Protein AF-A0A959GZY1-F1 (afdb_monomer)

pLDDT: mean 77.81, std 10.24, range [53.88, 96.38]

Foldseek 3Di:
DVVVVVVVVVVVVVVVVVVVCVVVVVVVVPDDDPLQCPDPPPDPDPVVVVVSSVVVCVVVVVVDPPDPDDDDDPPDDPCPCVVDPD

Mean predicted aligned error: 12.92 Å

Sequence (86 aa):
MLSYFIRRILLALPTLFITSAVIFGLSKCAPHDPVLDLGDATFRDFRDQERAVYTRAKNAGLDKPAFYFALTTAAFPDTAYRIFPH

Secondary structure (DSSP, 8-state):
-HHHHHHHHHHHHHHHHHHHHHHHHHHHHS---TTT--TT---SSHHHHHHHHHHHHHHTTTTS-SSS-----TTS-TTHHHHS--

Radius of gyration: 23.19 Å; Cα contacts (8 Å, |Δi|>4): 15; chains: 1; bounding 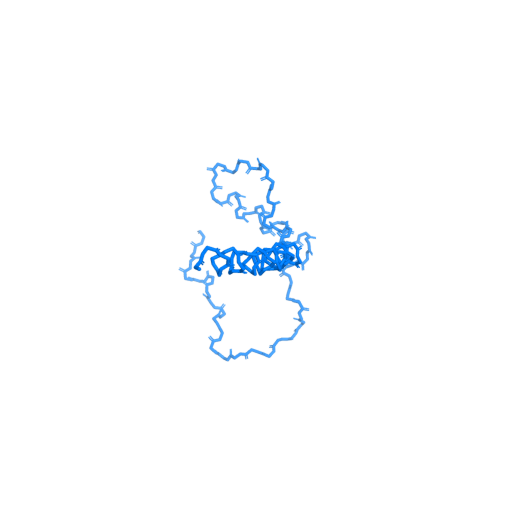box: 46×35×61 Å

Structure (mmCIF, N/CA/C/O backbone):
data_AF-A0A959GZY1-F1
#
_entry.id   AF-A0A959GZY1-F1
#
loop_
_atom_site.group_PDB
_atom_site.id
_atom_site.type_symbol
_atom_site.label_atom_id
_atom_site.label_alt_id
_atom_site.label_comp_id
_atom_site.label_asym_id
_atom_site.label_entity_id
_atom_site.label_seq_id
_atom_site.pdbx_PDB_ins_code
_atom_site.Cartn_x
_atom_site.Cartn_y
_atom_site.Cartn_z
_atom_site.occupancy
_atom_site.B_iso_or_equiv
_atom_site.auth_seq_id
_atom_site.auth_comp_id
_atom_site.auth_asym_id
_atom_site.auth_atom_id
_atom_site.pdbx_PDB_model_num
ATOM 1 N N . MET A 1 1 ? -30.427 4.132 34.579 1.00 71.44 1 MET A N 1
ATOM 2 C CA . MET A 1 1 ? -30.001 4.853 33.356 1.00 71.44 1 MET A CA 1
ATOM 3 C C . MET A 1 1 ? -28.479 4.936 33.238 1.00 71.44 1 MET A C 1
ATOM 5 O O . MET A 1 1 ? -27.945 4.466 32.245 1.00 71.44 1 MET A O 1
ATOM 9 N N . LEU A 1 2 ? -27.759 5.442 34.248 1.00 79.38 2 LEU A N 1
ATOM 10 C CA . LEU A 1 2 ? -26.294 5.614 34.197 1.00 79.38 2 LEU A CA 1
ATOM 11 C C . LEU A 1 2 ? -25.515 4.284 34.055 1.00 79.38 2 LEU A C 1
ATOM 13 O O . LEU A 1 2 ? -24.585 4.199 33.260 1.00 79.38 2 LEU A O 1
ATOM 17 N N . SER A 1 3 ? -25.972 3.203 34.703 1.00 80.19 3 SER A N 1
ATOM 18 C CA . SER A 1 3 ? -25.395 1.856 34.515 1.00 80.19 3 SER A CA 1
ATOM 19 C C . SER A 1 3 ? -25.566 1.312 33.091 1.00 80.19 3 SER A C 1
ATOM 21 O O . SER A 1 3 ? -24.711 0.580 32.600 1.00 80.19 3 SER A O 1
ATOM 23 N N . TYR A 1 4 ? -26.643 1.698 32.403 1.00 85.56 4 TYR A N 1
ATOM 24 C CA . TYR A 1 4 ? -26.897 1.307 31.018 1.00 85.56 4 TYR A CA 1
ATOM 25 C C . TYR A 1 4 ? -25.957 2.042 30.055 1.00 85.56 4 TYR A C 1
ATOM 27 O O . TYR A 1 4 ? -25.393 1.424 29.153 1.00 85.56 4 TYR A O 1
ATOM 35 N N . PHE A 1 5 ? -25.714 3.335 30.298 1.00 86.19 5 PHE A N 1
ATOM 36 C CA . PHE A 1 5 ? -24.715 4.113 29.561 1.00 86.19 5 PHE A CA 1
ATOM 37 C C . PHE A 1 5 ? -23.301 3.552 29.741 1.00 86.19 5 PHE A C 1
ATOM 39 O O . PHE A 1 5 ? -22.613 3.316 28.749 1.00 86.19 5 PHE A O 1
ATOM 46 N N . ILE A 1 6 ? -22.898 3.257 30.982 1.00 90.81 6 ILE A N 1
ATOM 47 C CA . ILE A 1 6 ? -21.585 2.662 31.272 1.00 90.81 6 ILE A CA 1
ATOM 48 C C . ILE A 1 6 ? -21.439 1.313 30.564 1.00 90.81 6 ILE A C 1
ATOM 50 O O . ILE A 1 6 ? -20.433 1.086 29.900 1.00 90.81 6 ILE A O 1
ATOM 54 N N . ARG A 1 7 ? -22.458 0.444 30.624 1.00 88.69 7 ARG A N 1
ATOM 55 C CA . ARG A 1 7 ? -22.433 -0.863 29.949 1.00 88.69 7 ARG A CA 1
ATOM 56 C C . ARG A 1 7 ? -22.265 -0.730 28.433 1.00 88.69 7 ARG A C 1
ATOM 58 O O . ARG A 1 7 ? -21.555 -1.528 27.833 1.00 88.69 7 ARG A O 1
ATOM 65 N N . ARG A 1 8 ? -22.876 0.284 27.812 1.00 87.62 8 ARG A N 1
ATOM 66 C CA . ARG A 1 8 ? -22.761 0.533 26.367 1.00 87.62 8 ARG A CA 1
ATOM 67 C C . ARG A 1 8 ? -21.375 1.050 25.967 1.00 87.62 8 ARG A C 1
ATOM 69 O O . ARG A 1 8 ? -20.857 0.623 24.941 1.00 87.62 8 ARG A O 1
ATOM 76 N N . ILE A 1 9 ? -20.750 1.895 26.789 1.00 90.81 9 ILE A N 1
ATOM 77 C CA . ILE A 1 9 ? -19.373 2.382 26.573 1.00 90.81 9 ILE A CA 1
ATOM 78 C C . ILE A 1 9 ? -18.352 1.254 26.777 1.00 90.81 9 ILE A C 1
ATOM 80 O O . ILE A 1 9 ? -17.439 1.094 25.969 1.00 90.81 9 ILE A O 1
ATOM 84 N N . LEU A 1 10 ? -18.547 0.421 27.804 1.00 91.62 10 LEU A N 1
ATOM 85 C CA . LEU A 1 10 ? -17.702 -0.747 28.073 1.00 91.62 10 LEU A CA 1
ATOM 86 C C . LEU A 1 10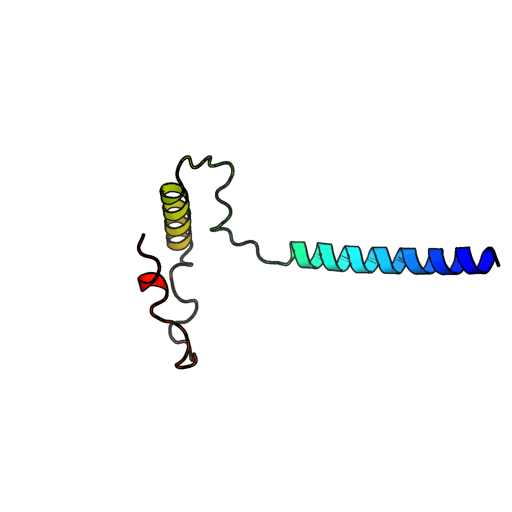 ? -17.744 -1.781 26.943 1.00 91.62 10 LEU A C 1
ATOM 88 O O . LEU A 1 10 ? -16.760 -2.477 26.736 1.00 91.62 10 LEU A O 1
ATOM 92 N N . LEU A 1 11 ? -18.854 -1.865 26.204 1.00 89.06 11 LEU A N 1
ATOM 93 C CA . LEU A 1 11 ? -18.965 -2.688 24.996 1.00 89.06 11 LEU A CA 1
ATOM 94 C C . LEU A 1 11 ? -18.377 -2.002 23.754 1.00 89.06 11 LEU A C 1
ATOM 96 O O . LEU A 1 11 ? -17.862 -2.686 22.877 1.00 89.06 11 LEU A O 1
ATOM 100 N N . ALA A 1 12 ? -18.402 -0.669 23.681 1.00 91.44 12 ALA A N 1
ATOM 101 C CA . ALA A 1 12 ? -17.810 0.076 22.569 1.00 91.44 12 ALA A CA 1
ATOM 102 C C . ALA A 1 12 ? -16.273 -0.000 22.568 1.00 91.44 12 ALA A C 1
ATOM 104 O O . ALA A 1 12 ? -15.654 -0.122 21.510 1.00 91.44 12 ALA A O 1
ATOM 105 N N . LEU A 1 13 ? -15.653 0.015 23.749 1.00 93.81 13 LEU A N 1
ATOM 106 C CA . LEU A 1 13 ? -14.198 -0.032 23.912 1.00 93.81 13 LEU A CA 1
ATOM 107 C C . LEU A 1 13 ? -13.531 -1.262 23.252 1.00 93.81 13 LEU A C 1
ATOM 109 O O . LEU A 1 13 ? -12.622 -1.065 22.443 1.00 93.81 13 LEU A O 1
ATOM 113 N N . PRO A 1 14 ? -13.974 -2.515 23.503 1.00 93.44 14 PRO A N 1
ATOM 114 C CA . PRO A 1 14 ? -13.398 -3.686 22.849 1.00 93.44 14 PRO A CA 1
ATOM 115 C C . PRO A 1 14 ? -13.685 -3.694 21.349 1.00 93.44 14 PRO A C 1
ATOM 117 O O . PRO A 1 14 ? -12.813 -4.079 20.576 1.00 93.44 14 PRO A O 1
ATOM 120 N N . THR A 1 15 ? -14.859 -3.224 20.911 1.00 94.50 15 THR A N 1
ATOM 121 C CA . THR A 1 15 ? -15.157 -3.151 19.474 1.00 94.50 15 THR A CA 1
ATOM 122 C C . THR A 1 15 ? -14.220 -2.187 18.752 1.00 94.50 15 THR A C 1
ATOM 124 O O . THR A 1 15 ? -13.646 -2.570 17.739 1.00 94.50 15 THR A O 1
ATOM 127 N N . LEU A 1 16 ? -13.974 -0.998 19.315 1.00 94.12 16 LEU A N 1
ATOM 128 C CA . LEU A 1 16 ? -13.027 -0.023 18.769 1.00 94.12 16 LEU A CA 1
ATOM 129 C C . LEU A 1 16 ? -11.598 -0.562 18.752 1.00 94.12 16 LEU A C 1
ATOM 131 O O . LEU A 1 16 ? -10.868 -0.343 17.785 1.00 94.12 16 LEU A O 1
ATOM 135 N N . PHE A 1 17 ? -11.199 -1.274 19.806 1.00 95.62 17 PHE A N 1
ATOM 136 C CA . PHE A 1 17 ? -9.877 -1.884 19.876 1.00 95.62 17 PHE A CA 1
ATOM 137 C C . PHE A 1 17 ? -9.688 -2.940 18.781 1.00 95.62 17 PHE A C 1
ATOM 139 O O . PHE A 1 17 ? -8.703 -2.885 18.048 1.00 95.62 17 PHE A O 1
ATOM 146 N N . ILE A 1 18 ? -10.654 -3.849 18.614 1.00 96.38 18 ILE A N 1
ATOM 147 C CA . ILE A 1 18 ? -10.608 -4.895 17.585 1.00 96.38 18 ILE A CA 1
ATOM 148 C C . ILE A 1 18 ? -10.594 -4.275 16.187 1.00 96.38 18 ILE A C 1
ATOM 150 O O . ILE A 1 18 ? -9.744 -4.636 15.378 1.00 96.38 18 ILE A O 1
ATOM 154 N N . THR A 1 19 ? -11.480 -3.318 15.893 1.00 95.56 19 THR A N 1
ATOM 155 C CA . THR A 1 19 ? -11.509 -2.682 14.567 1.00 95.56 19 THR A CA 1
ATOM 156 C C . THR A 1 19 ? -10.216 -1.932 14.277 1.00 95.56 19 THR A C 1
ATOM 158 O O . THR A 1 19 ? -9.704 -2.014 13.166 1.00 95.56 19 THR A O 1
ATOM 161 N N . SER A 1 20 ? -9.646 -1.256 15.277 1.00 94.94 20 SER A N 1
ATOM 162 C CA . SER A 1 20 ? -8.353 -0.584 15.128 1.00 94.94 20 SER A CA 1
ATOM 163 C C . SER A 1 20 ? -7.246 -1.597 14.847 1.00 94.94 20 SER A C 1
ATOM 165 O O . SER A 1 20 ? -6.519 -1.448 13.869 1.00 94.94 20 SER A O 1
ATOM 167 N N . ALA A 1 21 ? -7.154 -2.667 15.640 1.00 94.62 21 ALA A N 1
ATOM 168 C CA . ALA A 1 21 ? -6.169 -3.726 15.437 1.00 94.62 21 ALA A CA 1
ATOM 169 C C . ALA A 1 21 ? -6.280 -4.359 14.040 1.00 94.62 21 ALA A C 1
ATOM 171 O O . ALA A 1 21 ? -5.260 -4.591 13.396 1.00 94.62 21 ALA A O 1
ATOM 172 N N . VAL A 1 22 ? -7.501 -4.572 13.540 1.00 95.06 22 VAL A N 1
ATOM 173 C CA . VAL A 1 22 ? -7.742 -5.081 12.182 1.00 95.06 22 VAL A CA 1
ATOM 174 C C . VAL A 1 22 ? -7.273 -4.085 11.121 1.00 95.06 22 VAL A C 1
ATOM 176 O O . VAL A 1 22 ? -6.532 -4.475 10.223 1.00 95.06 22 VAL A O 1
ATOM 179 N N . ILE A 1 23 ? -7.648 -2.806 11.222 1.00 93.31 23 ILE A N 1
ATOM 180 C CA . ILE A 1 23 ? -7.259 -1.773 10.244 1.00 93.31 23 ILE A CA 1
ATOM 181 C C . ILE A 1 23 ? -5.734 -1.616 10.197 1.00 93.31 23 ILE A C 1
ATOM 183 O O . ILE A 1 23 ? -5.137 -1.658 9.122 1.00 93.31 23 ILE A O 1
ATOM 187 N N . PHE A 1 24 ? -5.087 -1.479 11.356 1.00 90.75 24 PHE A N 1
ATOM 188 C CA . PHE A 1 24 ? -3.632 -1.339 11.436 1.00 90.75 24 PHE A CA 1
ATOM 189 C C . PHE A 1 24 ? -2.902 -2.624 11.031 1.00 90.75 24 PHE A C 1
ATOM 191 O O . PHE A 1 24 ? -1.868 -2.552 10.367 1.00 90.75 24 PHE A O 1
ATOM 198 N N . GLY A 1 25 ? -3.441 -3.793 11.381 1.00 90.94 25 GLY A N 1
ATOM 199 C CA . GLY A 1 25 ? -2.906 -5.086 10.959 1.00 90.94 25 GLY A CA 1
ATOM 200 C C . GLY A 1 25 ? -2.929 -5.234 9.440 1.00 90.94 25 GLY A C 1
ATOM 201 O O . GLY A 1 25 ? -1.895 -5.502 8.832 1.00 90.94 25 GLY A O 1
ATOM 202 N N . LEU A 1 26 ? -4.072 -4.956 8.810 1.00 87.00 26 LEU A N 1
ATOM 203 C CA . LEU A 1 26 ? -4.201 -4.955 7.351 1.00 87.00 26 LEU A CA 1
ATOM 204 C C . LEU A 1 26 ? -3.275 -3.926 6.699 1.00 87.00 26 LEU A C 1
ATOM 206 O O . LEU A 1 26 ? -2.626 -4.242 5.707 1.00 87.00 26 LEU A O 1
ATOM 210 N N . SER A 1 27 ? -3.144 -2.733 7.282 1.00 82.31 27 SER A N 1
ATOM 211 C CA . SER A 1 27 ? -2.218 -1.710 6.787 1.00 82.31 27 SER A CA 1
ATOM 212 C C . SER A 1 27 ? -0.754 -2.163 6.808 1.00 82.31 27 SER A C 1
ATOM 214 O O . SER A 1 27 ? 0.020 -1.690 5.983 1.00 82.31 27 SER A O 1
ATOM 216 N N . LYS A 1 28 ? -0.359 -3.040 7.739 1.00 81.12 28 LYS A N 1
ATOM 217 C CA . LYS A 1 28 ? 1.002 -3.598 7.823 1.00 81.12 28 LYS A CA 1
ATOM 218 C C . LYS A 1 28 ? 1.203 -4.813 6.923 1.00 81.12 28 LYS A C 1
ATOM 220 O O . LYS A 1 28 ? 2.312 -5.027 6.447 1.00 81.12 28 LYS A O 1
ATOM 225 N N . CYS A 1 29 ? 0.156 -5.608 6.715 1.00 79.75 29 CYS A N 1
ATOM 226 C CA . CYS A 1 29 ? 0.183 -6.754 5.807 1.00 79.75 29 CYS A CA 1
ATOM 227 C C . CYS A 1 29 ? 0.063 -6.348 4.335 1.00 79.75 29 CYS A C 1
ATOM 229 O O . CYS A 1 29 ? 0.410 -7.146 3.467 1.00 79.75 29 CYS A O 1
ATOM 231 N N . ALA A 1 30 ? -0.430 -5.141 4.045 1.00 75.38 30 ALA A N 1
ATOM 232 C CA . ALA A 1 30 ? -0.442 -4.607 2.695 1.00 75.38 30 ALA A CA 1
ATOM 233 C C . ALA A 1 30 ? 1.007 -4.503 2.183 1.00 75.38 30 ALA A C 1
ATOM 235 O O . ALA A 1 30 ? 1.815 -3.799 2.797 1.00 75.38 30 ALA A O 1
ATOM 236 N N . PRO A 1 31 ? 1.361 -5.202 1.090 1.00 66.50 31 PRO A N 1
ATOM 237 C CA . PRO A 1 31 ? 2.687 -5.084 0.509 1.00 66.50 31 PRO A CA 1
ATOM 238 C C . PRO A 1 31 ? 2.873 -3.642 0.033 1.00 66.50 31 PRO A C 1
ATOM 240 O O . PRO A 1 31 ? 2.149 -3.165 -0.839 1.00 66.50 31 PRO A O 1
ATOM 243 N N . HIS A 1 32 ? 3.816 -2.932 0.647 1.00 65.19 32 HIS A N 1
ATOM 244 C CA . HIS A 1 32 ? 4.253 -1.632 0.161 1.00 65.19 32 HIS A CA 1
ATOM 245 C C . HIS A 1 32 ? 5.144 -1.860 -1.061 1.00 65.19 32 HIS A C 1
ATOM 247 O O . HIS A 1 32 ? 6.065 -2.674 -0.993 1.00 65.19 32 HIS A O 1
ATOM 253 N N . ASP A 1 33 ? 4.854 -1.186 -2.173 1.00 69.38 33 ASP A N 1
ATOM 254 C CA . ASP A 1 33 ? 5.641 -1.330 -3.394 1.00 69.38 33 ASP A CA 1
ATOM 255 C C . ASP A 1 33 ? 7.026 -0.679 -3.197 1.00 69.38 33 ASP A C 1
ATOM 257 O O . ASP A 1 33 ? 7.109 0.547 -3.075 1.00 69.38 33 ASP A O 1
ATOM 261 N N . PRO A 1 34 ? 8.124 -1.460 -3.172 1.00 68.00 34 PRO A N 1
ATOM 262 C CA . PRO A 1 34 ? 9.469 -0.928 -2.952 1.00 68.00 34 PRO A CA 1
ATOM 263 C C . PRO A 1 34 ? 9.936 0.002 -4.082 1.00 68.00 34 PRO A C 1
ATOM 265 O O . PRO A 1 34 ? 10.922 0.725 -3.924 1.00 68.00 34 PRO A O 1
ATOM 268 N N . VAL A 1 35 ? 9.258 -0.009 -5.232 1.00 68.38 35 VAL A N 1
ATOM 269 C CA . VAL A 1 35 ? 9.572 0.862 -6.369 1.00 68.38 35 VAL A CA 1
ATOM 270 C C . VAL A 1 35 ? 9.131 2.305 -6.102 1.00 68.38 35 VAL A C 1
ATOM 272 O O . VAL A 1 35 ? 9.789 3.240 -6.563 1.00 68.38 35 VAL A O 1
ATOM 275 N N . LEU A 1 36 ? 8.054 2.486 -5.332 1.00 68.31 36 LEU A N 1
ATOM 276 C CA . LEU A 1 36 ? 7.495 3.797 -4.989 1.00 68.31 36 LEU A CA 1
ATOM 277 C C . LEU A 1 36 ? 8.187 4.446 -3.785 1.00 68.31 36 LEU A C 1
ATOM 279 O O . LEU A 1 36 ? 8.067 5.657 -3.598 1.00 68.31 36 LEU A O 1
ATOM 283 N N . ASP A 1 37 ? 8.944 3.674 -3.004 1.00 71.31 37 ASP A N 1
ATOM 284 C CA . ASP A 1 37 ? 9.734 4.184 -1.885 1.00 71.31 37 ASP A CA 1
ATOM 285 C C . ASP A 1 37 ? 11.009 4.874 -2.385 1.00 71.31 37 ASP A C 1
ATOM 287 O O . ASP A 1 37 ? 12.124 4.360 -2.285 1.00 71.31 37 ASP A O 1
ATOM 291 N N . LEU A 1 38 ? 10.859 6.054 -2.985 1.00 68.31 38 LEU A N 1
ATOM 292 C CA . LEU A 1 38 ? 11.980 6.830 -3.512 1.00 68.31 38 LEU A CA 1
ATOM 293 C C . LEU A 1 38 ? 12.878 7.430 -2.408 1.00 68.31 38 LEU A C 1
ATOM 295 O O . LEU A 1 38 ? 13.922 8.0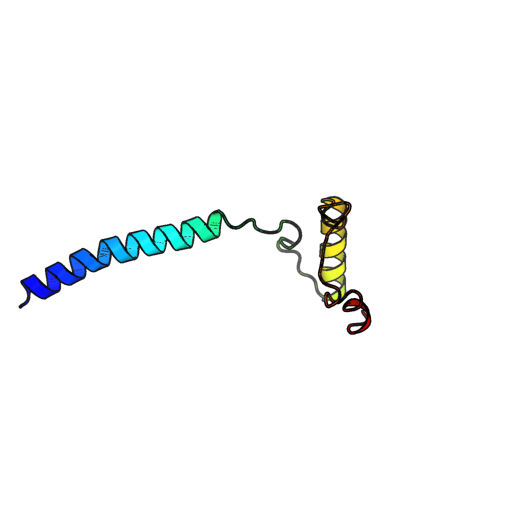00 -2.738 1.00 68.31 38 LEU A O 1
ATOM 299 N N . GLY A 1 39 ? 12.540 7.238 -1.125 1.00 66.69 39 GLY A N 1
ATOM 300 C CA . GLY A 1 39 ? 13.194 7.869 0.024 1.00 66.69 39 GLY A CA 1
ATOM 301 C C . GLY A 1 39 ? 13.030 9.395 0.036 1.00 66.69 39 GLY A C 1
ATOM 302 O O . GLY A 1 39 ? 12.228 9.948 -0.714 1.00 66.69 39 GLY A O 1
ATOM 303 N N . ASP A 1 40 ? 13.852 10.096 0.824 1.00 62.69 40 ASP A N 1
ATOM 304 C CA . ASP A 1 40 ? 13.914 11.574 0.882 1.00 62.69 40 ASP A CA 1
ATOM 305 C C . ASP A 1 40 ? 14.541 12.215 -0.377 1.00 62.69 40 ASP A C 1
ATOM 307 O O . ASP A 1 40 ? 15.099 13.319 -0.346 1.00 62.69 40 ASP A O 1
ATOM 311 N N . ALA A 1 41 ? 14.490 11.525 -1.518 1.00 65.25 41 ALA A N 1
ATOM 312 C CA . ALA A 1 41 ? 14.957 12.063 -2.780 1.00 65.25 41 ALA A CA 1
ATOM 313 C C . ALA A 1 41 ? 14.069 13.254 -3.170 1.00 65.25 41 ALA A C 1
ATOM 315 O O . ALA A 1 41 ? 12.936 13.110 -3.624 1.00 65.25 41 ALA A O 1
ATOM 316 N N . THR A 1 42 ? 14.595 14.463 -2.974 1.00 62.47 42 THR A N 1
ATOM 317 C CA . THR A 1 42 ? 13.932 15.696 -3.399 1.00 62.47 42 THR A CA 1
ATOM 318 C C . THR A 1 42 ? 14.089 15.826 -4.909 1.00 62.47 42 THR A C 1
ATOM 320 O O . THR A 1 42 ? 15.070 16.388 -5.403 1.00 62.47 42 THR A O 1
ATOM 323 N N . PHE A 1 43 ? 13.135 15.283 -5.659 1.00 68.94 43 PHE A N 1
ATOM 324 C CA . PHE A 1 43 ? 13.066 15.503 -7.098 1.00 68.94 43 PHE A CA 1
ATOM 325 C C . PHE A 1 43 ? 12.572 16.926 -7.351 1.00 68.94 43 PHE A C 1
ATOM 327 O O . PHE A 1 43 ? 11.497 17.318 -6.903 1.00 68.94 43 PHE A O 1
ATOM 334 N N . ARG A 1 44 ? 13.386 17.724 -8.045 1.00 67.38 44 ARG A N 1
ATOM 335 C CA . ARG A 1 44 ? 13.010 19.083 -8.463 1.00 67.38 44 ARG A CA 1
ATOM 336 C C . ARG A 1 44 ? 12.072 19.084 -9.673 1.00 67.38 44 ARG A C 1
ATOM 338 O O . ARG A 1 44 ? 11.411 20.088 -9.906 1.00 67.38 44 ARG A O 1
ATOM 345 N N . ASP A 1 45 ? 12.033 17.980 -10.416 1.00 76.88 45 ASP A N 1
ATOM 346 C CA . ASP A 1 45 ? 11.239 17.797 -11.627 1.00 76.88 45 ASP A CA 1
ATOM 347 C C . ASP A 1 45 ? 10.525 16.433 -11.595 1.00 76.88 45 ASP A C 1
ATOM 349 O O . ASP A 1 45 ? 11.103 15.417 -11.195 1.00 76.88 45 ASP A O 1
ATOM 353 N N . PHE A 1 46 ? 9.269 16.410 -12.043 1.00 73.25 46 PHE A N 1
ATOM 354 C CA . PHE A 1 46 ? 8.436 15.208 -12.124 1.00 73.25 46 PHE A CA 1
ATOM 355 C C . PHE A 1 46 ? 9.031 14.161 -13.074 1.00 73.25 46 PHE A C 1
ATOM 357 O O . PHE A 1 46 ? 8.911 12.960 -12.830 1.00 73.25 46 PHE A O 1
ATOM 364 N N . ARG A 1 47 ? 9.732 14.602 -14.126 1.00 75.31 47 ARG A N 1
ATOM 365 C CA . ARG A 1 47 ? 10.384 13.705 -15.095 1.00 75.31 47 ARG A CA 1
ATOM 366 C C . ARG A 1 47 ? 11.541 12.909 -14.492 1.00 75.31 47 ARG A C 1
ATOM 368 O O . ARG A 1 47 ? 11.757 11.756 -14.864 1.00 75.31 47 ARG A O 1
ATOM 375 N N . ASP A 1 48 ? 12.277 13.499 -13.555 1.00 76.38 48 ASP A N 1
ATOM 376 C CA . ASP A 1 48 ? 13.384 12.815 -12.881 1.00 76.38 48 ASP A CA 1
ATOM 377 C C . ASP A 1 48 ? 12.873 11.805 -11.849 1.00 76.38 48 ASP A C 1
ATOM 379 O O . ASP A 1 48 ? 13.441 10.719 -11.709 1.00 76.38 48 ASP A O 1
ATOM 383 N N . GLN A 1 49 ? 11.755 12.126 -11.189 1.00 77.50 49 GLN A N 1
ATOM 384 C CA . GLN A 1 49 ? 11.050 11.199 -10.307 1.00 77.50 49 GLN A CA 1
ATOM 385 C C . GLN A 1 49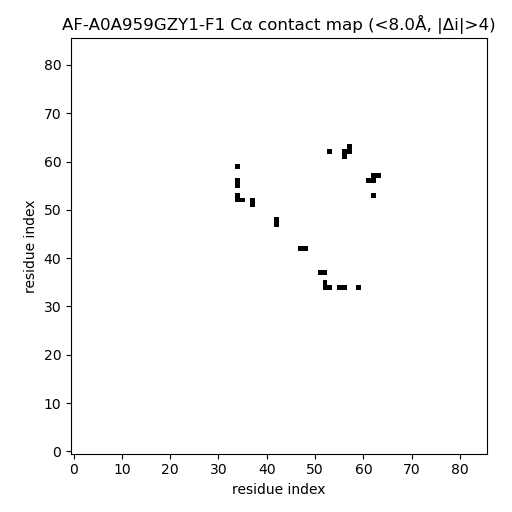 ? 10.561 9.970 -11.082 1.00 77.50 49 GLN A C 1
ATOM 387 O O . GLN A 1 49 ? 10.826 8.836 -10.684 1.00 77.50 49 GLN A O 1
ATOM 392 N N . GLU A 1 50 ? 9.905 10.189 -12.222 1.00 77.12 50 GLU A N 1
ATOM 393 C CA . GLU A 1 50 ? 9.395 9.120 -13.080 1.00 77.12 50 GLU A CA 1
ATOM 394 C C . GLU A 1 50 ? 10.526 8.185 -13.546 1.00 77.12 50 GLU A C 1
ATOM 396 O O . GLU A 1 50 ? 10.444 6.963 -13.395 1.00 77.12 50 GLU A O 1
ATOM 401 N N . ARG A 1 51 ? 11.645 8.742 -14.022 1.00 79.75 51 ARG A N 1
ATOM 402 C CA . ARG A 1 51 ? 12.819 7.950 -14.431 1.00 79.75 51 ARG A CA 1
ATOM 403 C C . ARG A 1 51 ? 13.401 7.118 -13.289 1.00 79.75 51 ARG A C 1
ATOM 405 O O . ARG A 1 51 ? 13.827 5.981 -13.519 1.00 79.75 51 ARG A O 1
ATOM 412 N N . ALA A 1 52 ? 13.429 7.659 -12.072 1.00 80.69 52 ALA A N 1
ATOM 413 C CA . ALA A 1 52 ? 13.916 6.941 -10.898 1.00 80.69 52 ALA A CA 1
ATOM 414 C C . ALA A 1 52 ? 13.016 5.744 -10.548 1.00 80.69 52 ALA A C 1
ATOM 416 O O . ALA A 1 52 ? 13.535 4.654 -10.289 1.00 80.69 52 ALA A O 1
ATOM 417 N N . VAL A 1 53 ? 11.691 5.920 -10.623 1.00 80.38 53 VAL A N 1
ATOM 418 C CA . VAL A 1 53 ? 10.693 4.847 -10.448 1.00 80.38 53 VAL A CA 1
ATOM 419 C C . VAL A 1 53 ? 10.911 3.745 -11.489 1.00 80.38 53 VAL A C 1
ATOM 421 O O . VAL A 1 53 ? 11.127 2.591 -11.116 1.00 80.38 53 VAL A O 1
ATOM 424 N N . TYR A 1 54 ? 10.970 4.085 -12.782 1.00 79.31 54 TYR A N 1
ATOM 425 C CA . TYR A 1 54 ? 11.190 3.096 -13.851 1.00 79.31 54 TYR A CA 1
ATOM 426 C C . TYR A 1 54 ? 12.510 2.333 -13.694 1.00 79.31 54 TYR A C 1
ATOM 428 O O . TYR A 1 54 ? 12.564 1.114 -13.867 1.00 79.31 54 TYR A O 1
ATOM 436 N N . THR A 1 55 ? 13.587 3.029 -13.325 1.00 81.38 55 THR A N 1
ATOM 437 C CA . THR A 1 55 ? 14.900 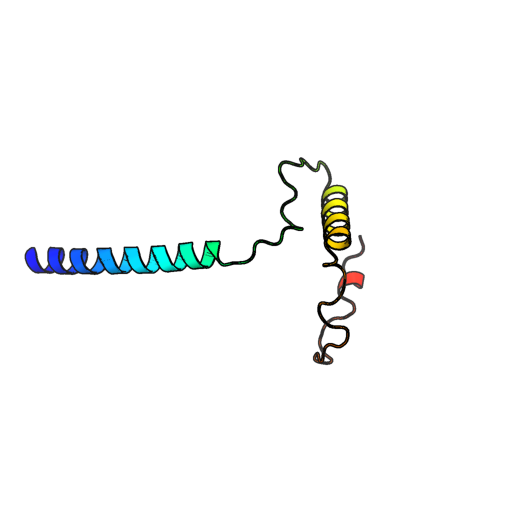2.396 -13.132 1.00 81.38 55 THR A CA 1
ATOM 438 C C . THR A 1 55 ? 14.864 1.388 -11.982 1.00 81.38 55 THR A C 1
ATOM 440 O O . THR A 1 55 ? 15.413 0.290 -12.101 1.00 81.38 55 THR A O 1
ATOM 443 N N . ARG A 1 56 ? 14.181 1.714 -10.878 1.00 81.50 56 ARG A N 1
ATOM 444 C CA . ARG A 1 56 ? 14.005 0.791 -9.748 1.00 81.50 56 ARG A CA 1
ATOM 445 C C . ARG A 1 56 ? 13.105 -0.390 -10.101 1.00 81.50 56 ARG A C 1
ATOM 447 O O . ARG A 1 56 ? 13.466 -1.516 -9.766 1.00 81.50 56 ARG A O 1
ATOM 454 N N . ALA A 1 57 ? 12.013 -0.161 -10.834 1.00 79.62 57 ALA A N 1
ATOM 455 C CA . ALA A 1 57 ? 11.128 -1.221 -11.323 1.00 79.62 57 ALA A CA 1
ATOM 456 C C . ALA A 1 57 ? 11.899 -2.240 -12.175 1.00 79.62 57 ALA A C 1
ATOM 458 O O . ALA A 1 57 ? 11.785 -3.454 -11.981 1.00 79.62 57 ALA A O 1
ATOM 459 N N . LYS A 1 58 ? 12.760 -1.739 -13.069 1.00 80.25 58 LYS A N 1
ATOM 460 C CA . LYS A 1 58 ? 13.626 -2.557 -13.919 1.00 80.25 58 LYS A CA 1
ATOM 461 C C . LYS A 1 58 ? 14.653 -3.352 -13.112 1.00 80.25 58 LYS A C 1
ATOM 463 O O . LYS A 1 58 ? 14.823 -4.544 -13.361 1.00 80.25 58 LYS A O 1
ATOM 468 N N . ASN A 1 59 ? 15.304 -2.722 -12.132 1.00 80.12 59 ASN A N 1
ATOM 469 C CA . ASN A 1 59 ? 16.293 -3.380 -11.269 1.00 80.12 59 ASN A CA 1
ATOM 470 C C . ASN A 1 59 ? 15.666 -4.468 -10.382 1.00 80.12 59 ASN A C 1
ATOM 472 O O . ASN A 1 59 ? 16.281 -5.508 -10.166 1.00 80.12 59 ASN A O 1
ATOM 476 N N . ALA A 1 60 ? 14.438 -4.251 -9.909 1.00 78.56 60 ALA A N 1
ATOM 477 C CA . ALA A 1 60 ? 13.675 -5.226 -9.133 1.00 78.56 60 ALA A CA 1
ATOM 478 C C . ALA A 1 60 ? 13.028 -6.327 -9.998 1.00 78.56 60 ALA A C 1
ATOM 480 O O . ALA A 1 60 ? 12.423 -7.253 -9.465 1.00 78.56 60 ALA A O 1
ATOM 481 N N . GLY A 1 61 ? 13.130 -6.236 -11.331 1.00 74.38 61 GLY A N 1
ATOM 482 C CA . GLY A 1 61 ? 12.495 -7.176 -12.257 1.00 74.38 61 GLY A CA 1
ATOM 483 C C . GLY A 1 61 ? 10.965 -7.072 -12.320 1.00 74.38 61 GLY A C 1
ATOM 484 O O . GLY A 1 61 ? 10.342 -7.926 -12.944 1.00 74.38 61 GLY A O 1
ATOM 485 N N . LEU A 1 62 ? 10.381 -6.029 -11.720 1.00 73.81 62 LEU A N 1
ATOM 486 C CA . LEU A 1 62 ? 8.941 -5.730 -11.691 1.00 73.81 62 LEU A CA 1
ATOM 487 C C . LEU A 1 62 ? 8.428 -5.110 -13.002 1.00 73.81 62 LEU A C 1
ATOM 489 O O . LEU A 1 62 ? 7.228 -5.030 -13.218 1.00 73.81 62 LEU A O 1
ATOM 493 N N . ASP A 1 63 ? 9.338 -4.715 -13.893 1.00 74.56 63 ASP A N 1
ATOM 494 C CA . ASP A 1 63 ? 9.036 -4.254 -15.259 1.00 74.56 63 ASP A CA 1
ATOM 495 C C . ASP A 1 63 ? 8.643 -5.411 -16.206 1.00 74.56 63 ASP A C 1
ATOM 497 O O . ASP A 1 63 ? 8.269 -5.213 -17.360 1.00 74.56 63 ASP A O 1
ATOM 501 N N . LYS A 1 64 ? 8.749 -6.660 -15.736 1.00 73.06 64 LYS A N 1
ATOM 502 C CA . LYS A 1 64 ? 8.361 -7.850 -16.497 1.00 73.06 64 LYS A CA 1
ATOM 503 C C . LYS A 1 64 ? 6.986 -8.327 -16.042 1.00 73.06 64 LYS A C 1
ATOM 505 O O . LYS A 1 64 ? 6.685 -8.267 -14.849 1.00 73.06 64 LYS A O 1
ATOM 510 N N . PRO A 1 65 ? 6.159 -8.860 -16.954 1.00 68.75 65 PRO A N 1
ATOM 511 C CA . PRO A 1 65 ? 4.878 -9.412 -16.560 1.00 68.75 65 PRO A CA 1
ATOM 512 C C . PRO A 1 65 ? 5.109 -10.576 -15.588 1.00 68.75 65 PRO A C 1
ATOM 514 O O . PRO A 1 65 ? 5.960 -11.434 -15.823 1.00 68.75 65 PRO A O 1
ATOM 517 N N . ALA A 1 66 ? 4.330 -10.616 -14.503 1.00 67.69 66 ALA A N 1
ATOM 518 C CA . ALA A 1 66 ? 4.406 -11.682 -13.499 1.00 67.69 66 ALA A CA 1
ATOM 519 C C . ALA A 1 66 ? 4.167 -13.082 -14.101 1.00 67.69 66 ALA A C 1
ATOM 521 O O . ALA A 1 66 ? 4.571 -14.092 -13.527 1.00 67.69 66 ALA A O 1
ATOM 522 N N . PHE A 1 67 ? 3.540 -13.132 -15.281 1.00 72.19 67 PHE A N 1
ATOM 523 C CA . PHE A 1 67 ? 3.269 -14.342 -16.039 1.00 72.19 67 PHE A CA 1
ATOM 524 C C . PHE A 1 67 ? 3.630 -14.130 -17.512 1.00 72.19 67 PHE A C 1
ATOM 526 O O . PHE A 1 67 ? 3.328 -13.092 -18.091 1.00 72.19 67 PHE A O 1
ATOM 533 N N . TYR A 1 68 ? 4.217 -15.144 -18.147 1.00 64.88 68 TYR A N 1
ATOM 534 C CA . TYR A 1 68 ? 4.528 -15.132 -19.585 1.00 64.88 68 TYR A CA 1
ATOM 535 C C . TYR A 1 68 ? 3.275 -15.123 -20.478 1.00 64.88 68 TYR A C 1
ATOM 537 O O . TYR A 1 68 ? 3.364 -14.872 -21.677 1.00 64.88 68 TYR A O 1
ATOM 545 N N . PHE A 1 69 ? 2.110 -15.404 -19.897 1.00 66.50 69 PHE A N 1
ATOM 546 C CA . PHE A 1 69 ? 0.820 -15.468 -20.569 1.00 66.50 69 PHE A CA 1
ATOM 547 C C . PHE A 1 69 ? -0.262 -15.043 -19.576 1.00 66.50 69 PHE A C 1
ATOM 549 O O . PHE A 1 69 ? -0.360 -15.594 -18.480 1.00 66.50 69 PHE A O 1
ATOM 556 N N . ALA A 1 70 ? -1.076 -14.067 -19.971 1.00 69.38 70 ALA A N 1
ATOM 557 C CA . ALA A 1 70 ? -2.235 -13.612 -19.218 1.00 69.38 70 ALA A CA 1
ATOM 558 C C . ALA A 1 70 ? -3.478 -13.740 -20.103 1.00 69.38 70 ALA A C 1
ATOM 560 O O . ALA A 1 70 ? -3.519 -13.217 -21.215 1.00 69.38 70 ALA A O 1
ATOM 561 N N . LEU A 1 71 ? -4.498 -14.437 -19.607 1.00 73.88 71 LEU A N 1
ATOM 562 C CA . LEU A 1 71 ? -5.833 -14.416 -20.196 1.00 73.88 71 LEU A CA 1
ATOM 563 C C . LEU A 1 71 ? -6.544 -13.168 -19.672 1.00 73.88 71 LEU A C 1
ATOM 565 O O . LEU A 1 71 ? -6.992 -13.136 -18.529 1.00 73.88 71 LEU A O 1
ATOM 569 N N . THR A 1 72 ? -6.600 -12.129 -20.500 1.00 75.19 72 THR A N 1
ATOM 570 C CA . THR A 1 72 ? -7.318 -10.884 -20.209 1.00 75.19 72 THR A CA 1
ATOM 571 C C . THR A 1 72 ? -8.436 -10.662 -21.223 1.00 75.19 72 THR A C 1
ATOM 573 O O . THR A 1 72 ? -8.505 -11.325 -22.259 1.00 75.19 72 THR A O 1
ATOM 576 N N . THR A 1 73 ? -9.350 -9.751 -20.907 1.00 80.19 73 THR A N 1
ATOM 577 C CA . THR A 1 73 ? -10.475 -9.423 -21.781 1.00 80.19 73 THR A CA 1
ATOM 578 C C . THR A 1 73 ? -10.024 -8.530 -22.940 1.00 80.19 73 THR A C 1
ATOM 580 O O . THR A 1 73 ? -9.120 -7.712 -22.782 1.00 80.19 73 THR A O 1
ATOM 583 N N . ALA A 1 74 ? -10.691 -8.625 -24.094 1.00 76.12 74 ALA A N 1
ATOM 584 C CA . ALA A 1 74 ? -10.364 -7.824 -25.282 1.00 76.12 74 ALA A CA 1
ATOM 585 C C . ALA A 1 74 ? -10.555 -6.304 -25.083 1.00 76.12 74 ALA A C 1
ATOM 587 O O . ALA A 1 74 ? -10.074 -5.506 -25.878 1.00 76.12 74 ALA A O 1
ATOM 588 N N . ALA A 1 75 ? -11.260 -5.903 -24.022 1.00 78.19 75 ALA A N 1
ATOM 589 C CA . ALA A 1 75 ? -11.451 -4.510 -23.625 1.00 78.19 75 ALA A CA 1
ATOM 590 C C . ALA A 1 75 ? -10.321 -3.952 -22.735 1.00 78.19 75 ALA A C 1
ATOM 592 O O . ALA A 1 75 ? -10.417 -2.806 -22.298 1.00 78.19 75 ALA A O 1
ATOM 593 N N . PHE A 1 76 ? -9.276 -4.731 -22.423 1.00 76.12 76 PHE A N 1
ATOM 594 C CA . PHE A 1 76 ? -8.156 -4.214 -21.637 1.00 76.12 76 PHE A CA 1
ATOM 595 C C . PHE A 1 76 ? -7.350 -3.200 -22.472 1.00 76.12 76 PHE A C 1
ATOM 597 O O . PHE A 1 76 ? -6.960 -3.514 -23.599 1.00 76.12 76 PHE A O 1
AT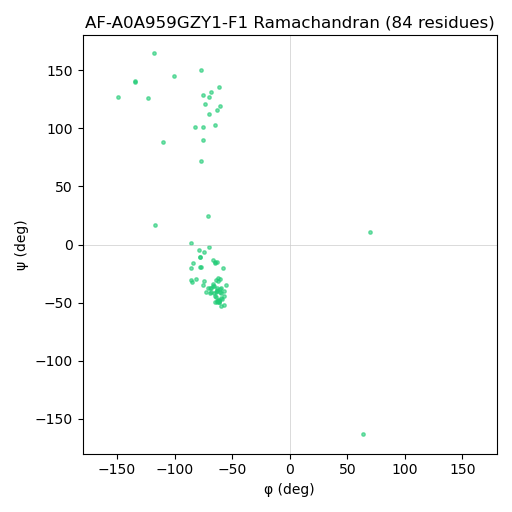OM 604 N N . PRO A 1 77 ? -7.110 -1.976 -21.971 1.00 70.44 77 PRO A N 1
ATOM 605 C CA . PRO A 1 77 ? -6.497 -0.920 -22.768 1.00 70.44 77 PRO A CA 1
ATOM 606 C C . PRO A 1 77 ? -4.986 -1.147 -22.936 1.00 70.44 77 PRO A C 1
ATOM 608 O O . PRO A 1 77 ? -4.200 -0.813 -22.057 1.00 70.44 77 PRO A O 1
ATOM 611 N N 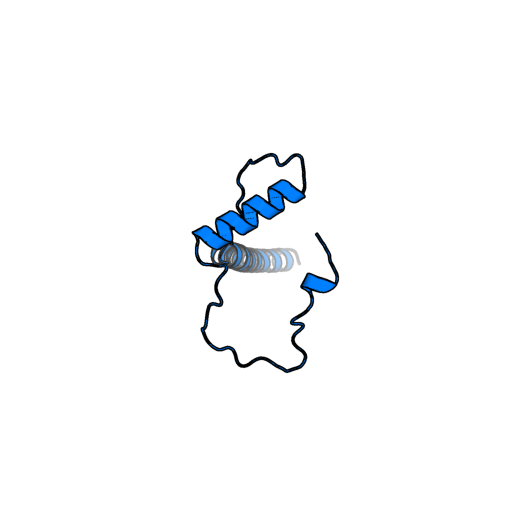. ASP A 1 78 ? -4.578 -1.655 -24.100 1.00 72.38 78 ASP A N 1
ATOM 612 C CA . ASP A 1 78 ? -3.163 -1.849 -24.477 1.00 72.38 78 ASP A CA 1
ATOM 613 C C . ASP A 1 78 ? -2.474 -0.541 -24.924 1.00 72.38 78 ASP A C 1
ATOM 615 O O . ASP A 1 78 ? -1.265 -0.466 -25.079 1.00 72.38 78 ASP A O 1
ATOM 619 N N . THR A 1 79 ? -3.227 0.544 -25.134 1.00 74.50 79 THR A N 1
ATOM 620 C CA . THR A 1 79 ? -2.696 1.798 -25.703 1.00 74.50 79 THR A CA 1
ATOM 621 C C . THR A 1 79 ? -2.778 2.995 -24.763 1.00 74.50 79 THR A C 1
ATOM 623 O O . THR A 1 79 ? -2.658 4.129 -25.225 1.00 74.50 79 THR A O 1
ATOM 626 N N . ALA A 1 80 ? -2.974 2.789 -23.457 1.00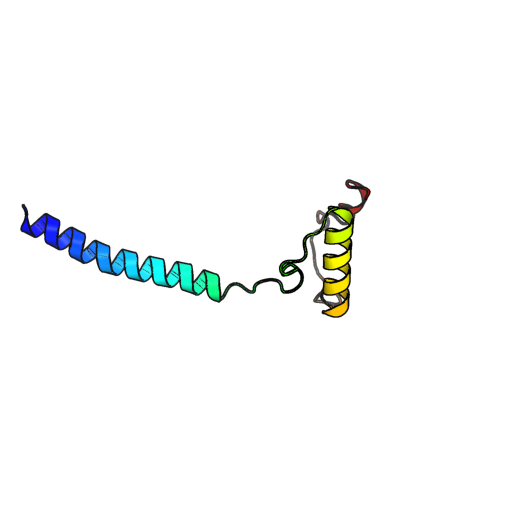 69.00 80 ALA A N 1
ATOM 627 C CA . ALA A 1 80 ? -3.049 3.888 -22.485 1.00 69.00 80 ALA A CA 1
ATOM 628 C C . ALA A 1 80 ? -1.802 4.799 -22.524 1.00 69.00 80 ALA A C 1
ATOM 630 O O . ALA A 1 80 ? -1.927 6.020 -22.441 1.00 69.00 80 ALA A O 1
ATOM 631 N N . TYR A 1 81 ? -0.622 4.223 -22.787 1.00 67.38 81 TYR A N 1
ATOM 632 C CA . TYR A 1 81 ? 0.640 4.957 -22.961 1.00 67.38 81 TYR A CA 1
ATOM 633 C C . TYR A 1 81 ? 0.667 5.892 -24.185 1.00 67.38 81 TYR A C 1
ATOM 635 O O . TYR A 1 81 ? 1.539 6.746 -24.289 1.00 67.38 81 TYR A O 1
ATOM 643 N N . ARG A 1 82 ? -0.262 5.742 -25.141 1.00 71.19 82 ARG A N 1
ATOM 644 C CA . ARG A 1 82 ? -0.345 6.606 -26.334 1.00 71.19 82 ARG A CA 1
ATOM 645 C C . ARG A 1 82 ? -1.153 7.878 -26.094 1.00 71.19 82 ARG A C 1
ATOM 647 O O . ARG A 1 82 ? -1.038 8.815 -26.874 1.00 71.19 82 ARG A O 1
ATOM 654 N N . ILE A 1 83 ? -1.997 7.890 -25.061 1.00 73.31 83 ILE A N 1
ATOM 655 C CA . ILE A 1 83 ? -2.906 9.007 -24.762 1.00 73.31 83 ILE A CA 1
ATOM 656 C C . ILE A 1 83 ? -2.197 10.068 -23.910 1.00 73.31 83 ILE A C 1
ATOM 658 O O . ILE A 1 83 ? -2.474 11.254 -24.062 1.00 73.31 83 ILE A O 1
ATOM 662 N N . PHE A 1 84 ? -1.244 9.652 -23.073 1.00 62.19 84 PHE A N 1
ATOM 663 C CA . PHE A 1 84 ? -0.368 10.546 -22.317 1.00 62.19 84 PHE A CA 1
ATOM 664 C C . PHE A 1 84 ? 1.061 10.467 -22.873 1.00 62.19 84 PHE A C 1
ATOM 666 O O . PHE A 1 84 ? 1.843 9.636 -22.415 1.00 62.19 84 PHE A O 1
ATOM 673 N N . PRO A 1 85 ? 1.410 11.279 -23.887 1.00 54.38 85 PRO A N 1
ATOM 674 C CA . PRO A 1 85 ? 2.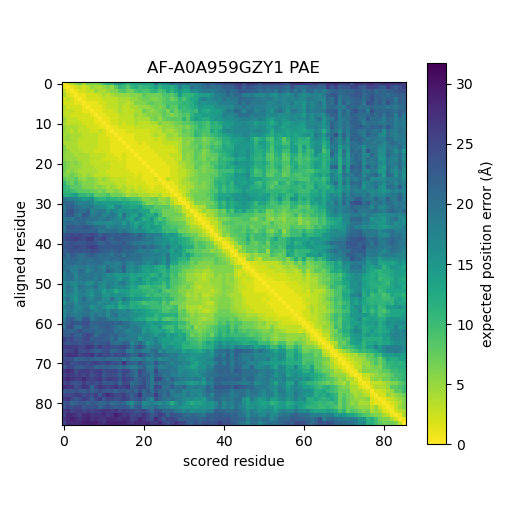790 11.392 -24.338 1.00 54.38 85 PRO A CA 1
ATOM 675 C C . PRO A 1 85 ? 3.636 12.093 -23.261 1.00 54.38 85 PRO A C 1
ATOM 677 O O . PRO A 1 85 ? 3.229 13.131 -22.738 1.00 54.38 85 PRO A O 1
ATOM 680 N N . HIS A 1 86 ? 4.788 11.499 -22.932 1.00 53.88 86 HIS A N 1
ATOM 681 C CA . HIS A 1 86 ? 5.787 12.025 -21.990 1.00 53.88 86 HIS A CA 1
ATOM 682 C C . HIS A 1 86 ? 6.329 13.408 -22.366 1.00 53.88 86 HIS A C 1
ATOM 684 O O . HIS A 1 86 ? 6.556 13.679 -23.567 1.00 53.88 86 HIS A O 1
#

Solvent-accessible surface area (backbone atoms only — not comparable to full-atom values): 5518 Å² total; per-residue (Å²): 111,69,70,58,53,51,54,53,52,65,56,45,51,59,52,53,49,50,54,47,52,50,53,56,47,50,63,67,69,49,83,75,62,75,46,75,62,66,69,92,64,82,62,94,45,72,69,59,44,51,52,52,33,54,52,42,25,51,74,72,55,66,73,48,72,98,52,101,71,78,97,72,64,94,83,62,78,87,56,63,72,72,77,59,75,131